Protein AF-A0A4Q4YZ71-F1 (afdb_monomer_lite)

Foldseek 3Di:
DLVVCCPPPDPVSNLVSVLVVQLVVLVVLLVLLLVLLCVLCVVPVVSSVVLNVVSVVLNVCSNCVSVDLCLDDPVSHPDPPPDVPDRCDSLNVSLVSSCVSNCSSHVVSLVVSCVVVNDVVSCVSCVVVVVVSVCSNVVSVCSSVVPPCVVCVPVCVVVVVVVVVVVVVD

Radius of gyration: 19.1 Å; chains: 1; bounding box: 43×35×50 Å

Structure (mmCIF, N/CA/C/O backbone):
data_AF-A0A4Q4YZ71-F1
#
_entry.id   AF-A0A4Q4YZ71-F1
#
loop_
_atom_site.group_PDB
_atom_site.id
_atom_site.type_symbol
_atom_site.label_atom_id
_atom_site.label_alt_id
_atom_site.label_comp_id
_atom_site.label_asym_id
_atom_site.label_entity_id
_atom_site.label_seq_id
_atom_site.pdbx_PDB_ins_code
_atom_site.Cartn_x
_atom_site.Cartn_y
_atom_site.Cartn_z
_atom_site.occupancy
_atom_site.B_iso_or_equiv
_atom_site.auth_seq_id
_atom_site.auth_comp_id
_atom_site.auth_asym_id
_atom_site.auth_atom_id
_atom_site.pdbx_PDB_model_num
ATOM 1 N N . MET A 1 1 ? -1.858 3.452 -21.015 1.00 64.81 1 MET A N 1
ATOM 2 C CA . MET A 1 1 ? -0.947 4.280 -21.847 1.00 64.81 1 MET A CA 1
ATOM 3 C C . MET A 1 1 ? 0.480 3.741 -21.856 1.00 64.81 1 MET A C 1
ATOM 5 O O . MET A 1 1 ? 1.007 3.536 -22.940 1.00 64.81 1 MET A O 1
ATOM 9 N N . TRP A 1 2 ? 1.082 3.439 -20.697 1.00 76.06 2 TRP A N 1
ATOM 10 C CA . TRP A 1 2 ? 2.441 2.876 -20.613 1.00 76.06 2 TRP A CA 1
ATOM 11 C C . TRP A 1 2 ? 2.686 1.675 -21.544 1.00 76.06 2 TRP A C 1
ATOM 13 O O . TRP A 1 2 ? 3.636 1.693 -22.319 1.00 76.06 2 TRP A O 1
ATOM 23 N N . HIS A 1 3 ? 1.801 0.672 -21.539 1.00 74.12 3 HIS A N 1
ATOM 24 C CA . HIS A 1 3 ? 1.961 -0.533 -22.366 1.00 74.12 3 HIS A CA 1
ATOM 25 C C . HIS A 1 3 ? 2.086 -0.250 -23.872 1.00 74.12 3 HIS A C 1
ATOM 27 O O . HIS A 1 3 ? 2.840 -0.941 -24.545 1.00 74.12 3 HIS A O 1
ATOM 33 N N . SER A 1 4 ? 1.418 0.786 -24.387 1.00 77.94 4 SER A N 1
ATOM 34 C CA . SER A 1 4 ? 1.524 1.202 -25.792 1.00 77.94 4 SER A CA 1
ATOM 35 C C . SER A 1 4 ? 2.825 1.962 -26.076 1.00 77.94 4 SER A C 1
ATOM 37 O O . SER A 1 4 ? 3.379 1.857 -27.164 1.00 77.94 4 SER A O 1
ATOM 39 N N . ALA A 1 5 ? 3.344 2.698 -25.089 1.00 73.75 5 ALA A N 1
ATOM 40 C CA . ALA A 1 5 ? 4.577 3.475 -25.205 1.00 73.75 5 ALA A CA 1
ATOM 41 C C . ALA A 1 5 ? 5.859 2.631 -25.068 1.00 73.75 5 ALA A C 1
ATOM 43 O O . ALA A 1 5 ? 6.949 3.144 -25.316 1.00 73.75 5 ALA A O 1
ATOM 44 N N . LYS A 1 6 ? 5.749 1.341 -24.714 1.00 71.06 6 LYS A N 1
ATOM 45 C CA . LYS A 1 6 ? 6.896 0.421 -24.607 1.00 71.06 6 LYS A CA 1
ATOM 46 C C . LYS A 1 6 ? 7.681 0.273 -25.913 1.00 71.06 6 LYS A C 1
ATOM 48 O O . LYS A 1 6 ? 8.879 0.037 -25.864 1.00 71.06 6 LYS A O 1
ATOM 53 N N . CYS A 1 7 ? 7.020 0.430 -27.060 1.00 72.75 7 CYS A N 1
ATOM 54 C CA . CYS A 1 7 ? 7.647 0.354 -28.384 1.00 72.75 7 CYS A CA 1
ATOM 55 C C . CYS A 1 7 ? 8.183 1.708 -28.882 1.00 72.75 7 CYS A C 1
ATOM 57 O O . CYS A 1 7 ? 8.568 1.820 -30.043 1.00 72.75 7 CYS A O 1
ATOM 59 N N . SER A 1 8 ? 8.166 2.748 -28.042 1.00 74.44 8 SER A N 1
ATOM 60 C CA . SER A 1 8 ? 8.719 4.053 -28.399 1.00 74.44 8 SER A CA 1
ATOM 61 C C . SER A 1 8 ? 10.240 3.976 -28.527 1.00 74.44 8 SER A C 1
ATOM 63 O O . SER A 1 8 ? 10.906 3.340 -27.718 1.00 74.44 8 SER A O 1
ATOM 65 N N . SER A 1 9 ? 10.803 4.664 -29.517 1.00 73.56 9 SER A N 1
ATOM 66 C CA . SER A 1 9 ? 12.252 4.726 -29.741 1.00 73.56 9 SER A CA 1
ATOM 67 C C . SER A 1 9 ? 12.989 5.638 -28.751 1.00 73.56 9 SER A C 1
ATOM 69 O O . SER A 1 9 ? 14.216 5.633 -28.710 1.00 73.56 9 SER A O 1
ATOM 71 N N . SER A 1 10 ? 12.269 6.430 -27.947 1.00 78.56 10 SER A N 1
ATOM 72 C CA . SER A 1 10 ? 12.874 7.344 -26.974 1.00 78.56 10 SER A CA 1
ATOM 73 C C . SER A 1 10 ? 12.992 6.694 -25.585 1.00 78.56 10 SER A C 1
ATOM 75 O O . SER A 1 10 ? 11.967 6.486 -24.926 1.00 78.56 10 SER A O 1
ATOM 77 N N . PRO A 1 11 ? 14.213 6.431 -25.074 1.00 73.88 11 PRO A N 1
ATOM 78 C CA . PRO A 1 11 ? 14.407 5.823 -23.755 1.00 73.88 11 PRO A CA 1
ATOM 79 C C . PRO A 1 11 ? 13.902 6.713 -22.613 1.00 73.88 11 PRO A C 1
ATOM 81 O O . PRO A 1 11 ? 13.409 6.204 -21.606 1.00 73.88 11 PRO A O 1
ATOM 84 N N . THR A 1 12 ? 13.962 8.037 -22.777 1.00 76.88 12 THR A N 1
ATOM 85 C CA . THR A 1 12 ? 13.427 8.998 -21.804 1.00 76.88 12 THR A CA 1
ATOM 86 C C . THR A 1 12 ? 11.912 8.874 -21.691 1.00 76.88 12 THR A C 1
ATOM 88 O O . THR A 1 12 ? 11.389 8.785 -20.583 1.00 76.88 12 THR A O 1
ATOM 91 N N . ALA A 1 13 ? 11.206 8.774 -22.825 1.00 76.19 13 ALA A N 1
ATOM 92 C CA . ALA A 1 13 ? 9.757 8.590 -22.827 1.00 76.19 13 ALA A CA 1
ATOM 93 C C . ALA A 1 13 ? 9.355 7.289 -22.115 1.00 76.19 13 ALA A C 1
ATOM 95 O O . ALA A 1 13 ? 8.414 7.283 -21.321 1.00 76.19 13 ALA A O 1
ATOM 96 N N . ILE A 1 14 ? 10.102 6.204 -22.345 1.00 77.75 14 ILE A N 1
ATOM 97 C CA . ILE A 1 14 ? 9.863 4.911 -21.695 1.00 77.75 14 ILE A CA 1
ATOM 98 C C . ILE A 1 14 ? 9.934 5.049 -20.166 1.00 77.75 14 ILE A C 1
ATOM 100 O O . ILE A 1 14 ? 9.006 4.642 -19.468 1.00 77.75 14 ILE A O 1
ATOM 104 N N . VAL A 1 15 ? 10.998 5.652 -19.629 1.00 76.50 15 VAL A N 1
ATOM 105 C CA . VAL A 1 15 ? 11.171 5.801 -18.172 1.00 76.50 15 VAL A CA 1
ATOM 106 C C . VAL A 1 15 ? 10.062 6.658 -17.558 1.00 76.50 15 VAL A C 1
ATOM 108 O O . VAL A 1 15 ? 9.495 6.275 -16.533 1.00 76.50 15 VAL A O 1
ATOM 111 N N . THR A 1 16 ? 9.691 7.768 -18.201 1.00 81.06 16 THR A N 1
ATOM 112 C CA . THR A 1 16 ? 8.618 8.642 -17.707 1.00 81.06 16 THR A CA 1
ATOM 113 C C . THR A 1 16 ? 7.275 7.917 -17.649 1.00 81.06 16 THR A C 1
ATOM 115 O O . THR A 1 16 ? 6.568 8.019 -16.648 1.00 81.06 16 THR A O 1
ATOM 118 N N . PHE A 1 17 ? 6.923 7.133 -18.670 1.00 83.50 17 PHE A N 1
ATOM 119 C CA . PHE A 1 17 ? 5.660 6.397 -18.652 1.00 83.50 17 PHE A CA 1
ATOM 120 C C . PHE A 1 17 ? 5.636 5.262 -17.615 1.00 83.50 17 PHE A C 1
ATOM 122 O O . PHE A 1 17 ? 4.570 5.007 -17.053 1.00 83.50 17 PHE A O 1
ATOM 129 N N . VAL A 1 18 ? 6.776 4.628 -17.298 1.00 82.00 18 VAL A N 1
ATOM 130 C CA . VAL A 1 18 ? 6.866 3.707 -16.143 1.00 82.00 18 VAL A CA 1
ATOM 131 C C . VAL A 1 18 ? 6.595 4.447 -14.840 1.00 82.00 18 VAL A C 1
ATOM 133 O O . VAL A 1 18 ? 5.858 3.947 -13.994 1.00 82.00 18 VAL A O 1
ATOM 136 N N . ALA A 1 19 ? 7.194 5.625 -14.662 1.00 83.06 19 ALA A N 1
ATOM 137 C CA . ALA A 1 19 ? 7.027 6.402 -13.441 1.00 83.06 19 ALA A CA 1
ATOM 138 C C . ALA A 1 19 ? 5.560 6.811 -13.233 1.00 83.06 19 ALA A C 1
ATOM 140 O O . ALA A 1 19 ? 5.031 6.667 -12.132 1.00 83.06 19 ALA A O 1
ATOM 141 N N . VAL A 1 20 ? 4.880 7.228 -14.306 1.00 87.44 20 VAL A N 1
ATOM 142 C CA . VAL A 1 20 ? 3.448 7.571 -14.285 1.00 87.44 20 VAL A CA 1
ATOM 143 C C . VAL A 1 20 ? 2.573 6.362 -13.943 1.00 87.44 20 VAL A C 1
ATOM 145 O O . VAL A 1 20 ? 1.599 6.512 -13.209 1.00 87.44 20 VAL A O 1
ATOM 148 N N . ASP A 1 21 ? 2.910 5.168 -14.431 1.00 86.69 21 ASP A N 1
ATOM 149 C CA . ASP A 1 21 ? 2.196 3.928 -14.102 1.00 86.69 21 ASP A CA 1
ATOM 150 C C . ASP A 1 21 ? 2.291 3.605 -12.602 1.00 86.69 21 ASP A C 1
ATOM 152 O O . ASP A 1 21 ? 1.273 3.409 -11.937 1.00 86.69 21 ASP A O 1
ATOM 156 N N . VAL A 1 22 ? 3.503 3.663 -12.034 1.00 85.06 22 VAL A N 1
ATOM 157 C CA . VAL A 1 22 ? 3.725 3.472 -10.588 1.00 85.06 22 VAL A CA 1
ATOM 158 C C . VAL A 1 22 ? 2.964 4.520 -9.777 1.00 85.06 22 VAL A C 1
ATOM 160 O O . VAL A 1 22 ? 2.268 4.171 -8.827 1.00 85.06 22 VAL A O 1
ATOM 163 N N . LEU A 1 23 ? 3.069 5.792 -10.167 1.00 90.31 23 LEU A N 1
ATOM 164 C CA . LEU A 1 23 ? 2.409 6.910 -9.495 1.00 90.31 23 LEU A CA 1
ATOM 165 C C . LEU A 1 23 ? 0.884 6.753 -9.502 1.00 90.31 23 LEU A C 1
ATOM 167 O O . LEU A 1 23 ? 0.231 7.017 -8.494 1.00 90.31 23 LEU A O 1
ATOM 171 N N . SER A 1 24 ? 0.320 6.300 -10.622 1.00 89.50 24 SER A N 1
ATOM 172 C CA . SER A 1 24 ? -1.126 6.116 -10.777 1.00 89.50 24 SER A CA 1
ATOM 173 C C . SER A 1 24 ? -1.657 5.022 -9.849 1.00 89.50 24 SER A C 1
ATOM 175 O O . SER A 1 24 ? -2.708 5.196 -9.233 1.00 89.50 24 SER A O 1
ATOM 177 N N . ILE A 1 25 ? -0.908 3.925 -9.692 1.00 88.94 25 ILE A N 1
ATOM 178 C CA . ILE A 1 25 ? -1.247 2.856 -8.741 1.00 88.94 25 ILE A CA 1
ATOM 179 C C . ILE A 1 25 ? -1.160 3.380 -7.303 1.00 88.94 25 ILE A C 1
ATOM 181 O O . ILE A 1 25 ? -2.091 3.167 -6.529 1.00 88.94 25 ILE A O 1
ATOM 185 N N . SER A 1 26 ? -0.101 4.121 -6.953 1.00 90.06 26 SER A N 1
ATOM 186 C CA . SER A 1 26 ? 0.039 4.732 -5.621 1.00 90.06 26 SER A CA 1
ATOM 187 C C . SER A 1 26 ? -1.147 5.642 -5.288 1.00 90.06 26 SER A C 1
ATOM 189 O O . SER A 1 26 ? -1.715 5.544 -4.203 1.00 90.06 26 SER A O 1
ATOM 191 N N . LEU A 1 27 ? -1.581 6.477 -6.237 1.00 91.44 27 LEU A N 1
ATOM 192 C CA . LEU A 1 27 ? -2.754 7.340 -6.081 1.00 91.44 27 LEU A CA 1
ATOM 193 C C . LEU A 1 27 ? -4.048 6.549 -5.852 1.00 91.44 27 LEU A C 1
ATOM 195 O O . LEU A 1 27 ? -4.827 6.905 -4.968 1.00 91.44 27 LEU A O 1
ATOM 199 N N . ALA A 1 28 ? -4.270 5.479 -6.619 1.00 90.50 28 ALA A N 1
ATOM 200 C CA . ALA A 1 28 ? -5.448 4.626 -6.472 1.00 90.50 28 ALA A CA 1
ATOM 201 C C . ALA A 1 28 ? -5.462 3.880 -5.124 1.00 90.50 28 ALA A C 1
ATOM 203 O O . ALA A 1 28 ? -6.500 3.792 -4.469 1.00 90.50 28 ALA A O 1
ATOM 204 N N . CYS A 1 29 ? -4.310 3.385 -4.666 1.00 89.50 29 CYS A N 1
ATOM 205 C CA . CYS A 1 29 ? -4.190 2.768 -3.344 1.00 89.50 29 CYS A CA 1
ATOM 206 C C . CYS A 1 29 ? -4.397 3.792 -2.218 1.00 89.50 29 CYS A C 1
ATOM 208 O O . CYS A 1 29 ? -5.084 3.502 -1.239 1.00 89.50 29 CYS A O 1
ATOM 210 N N . SER A 1 30 ? -3.850 5.002 -2.357 1.00 92.12 30 SER A N 1
ATOM 211 C CA . SER A 1 30 ? -4.053 6.084 -1.390 1.00 92.12 30 SER A CA 1
ATOM 212 C C . SER A 1 30 ? -5.507 6.518 -1.285 1.00 92.12 30 SER A C 1
ATOM 214 O O . SER A 1 30 ? -5.993 6.681 -0.170 1.00 92.12 30 SER A O 1
ATOM 216 N N . SER A 1 31 ? -6.211 6.699 -2.406 1.00 91.81 31 SER A N 1
ATOM 217 C CA . SER A 1 31 ? -7.623 7.101 -2.379 1.00 91.81 31 SER A CA 1
ATOM 218 C C . SER A 1 31 ? -8.489 6.057 -1.674 1.00 91.81 31 SER A C 1
ATOM 220 O O . SER A 1 31 ? -9.326 6.416 -0.845 1.00 91.81 31 SER A O 1
ATOM 222 N N . PHE A 1 32 ? -8.223 4.773 -1.922 1.00 90.44 32 PHE A N 1
ATOM 223 C CA . PHE A 1 32 ? -8.868 3.678 -1.208 1.00 90.44 32 PHE A CA 1
ATOM 224 C C . PHE A 1 32 ? -8.561 3.702 0.298 1.00 90.44 32 PHE A C 1
ATOM 226 O O . PHE A 1 32 ? -9.490 3.630 1.100 1.00 90.44 32 PHE A O 1
ATOM 233 N N . ASN A 1 33 ? -7.293 3.876 0.688 1.00 91.50 33 ASN A N 1
ATOM 234 C CA . ASN A 1 33 ? -6.895 3.985 2.097 1.00 91.50 33 ASN A CA 1
ATOM 235 C C . ASN A 1 33 ? -7.569 5.176 2.802 1.00 91.50 33 ASN A C 1
ATOM 237 O O . ASN A 1 33 ? -7.989 5.064 3.949 1.00 91.50 33 ASN A O 1
ATOM 241 N N . PHE A 1 34 ? -7.699 6.323 2.129 1.00 92.75 34 PHE A N 1
ATOM 242 C CA . PHE A 1 34 ? -8.392 7.478 2.698 1.00 92.75 34 PHE A CA 1
ATOM 243 C C . PHE A 1 34 ? -9.872 7.185 2.951 1.00 92.75 34 PHE A C 1
ATOM 245 O O . PHE A 1 34 ? -10.379 7.506 4.025 1.00 92.75 34 PHE A O 1
ATOM 252 N N . ALA A 1 35 ? -10.551 6.550 1.993 1.00 91.12 35 ALA A N 1
ATOM 253 C CA . ALA A 1 35 ? -11.952 6.175 2.142 1.00 91.12 35 ALA A CA 1
ATOM 254 C C . ALA A 1 35 ? -12.151 5.135 3.259 1.00 91.12 35 ALA A C 1
ATOM 256 O O . ALA A 1 35 ? -13.026 5.310 4.107 1.00 91.12 35 ALA A O 1
ATOM 257 N N . SER A 1 36 ? -11.314 4.092 3.305 1.00 89.62 36 SER A N 1
ATOM 258 C CA . SER A 1 36 ? -11.425 3.022 4.305 1.00 89.62 36 SER A CA 1
ATOM 259 C C . SER A 1 36 ? -11.185 3.537 5.727 1.00 89.62 36 SER A C 1
ATOM 261 O O . SER A 1 36 ? -11.994 3.281 6.620 1.00 89.62 36 SER A O 1
ATOM 263 N N . VAL A 1 37 ? -10.132 4.335 5.933 1.00 91.88 37 VAL A N 1
ATOM 264 C CA . VAL A 1 37 ? -9.812 4.951 7.229 1.00 91.88 37 VAL A CA 1
ATOM 265 C C . VAL A 1 37 ? -10.906 5.921 7.670 1.00 91.88 37 VAL A C 1
ATOM 267 O O . VAL A 1 37 ? -11.273 5.930 8.846 1.00 91.88 37 VAL A O 1
ATOM 270 N N . TYR A 1 38 ? -11.454 6.711 6.741 1.00 91.19 38 TYR A N 1
ATOM 271 C CA . TYR A 1 38 ? -12.531 7.648 7.049 1.00 91.19 38 TYR A CA 1
ATOM 272 C C . TYR A 1 38 ? -13.787 6.935 7.545 1.00 91.19 38 TYR A C 1
ATOM 274 O O . TYR A 1 38 ? -14.341 7.325 8.571 1.00 91.19 38 TYR A O 1
ATOM 282 N N . CYS A 1 39 ? -14.203 5.862 6.871 1.00 89.38 39 CYS A N 1
ATOM 283 C CA . CYS A 1 39 ? -15.355 5.075 7.301 1.00 89.38 39 CYS A CA 1
ATOM 284 C C . CYS A 1 39 ? -15.101 4.336 8.626 1.00 89.38 39 CYS A C 1
ATOM 286 O O . CYS A 1 39 ? -16.011 4.229 9.442 1.00 89.38 39 CYS A O 1
ATOM 288 N N . ALA A 1 40 ? -13.877 3.857 8.869 1.00 88.06 40 ALA A N 1
ATOM 289 C CA . ALA A 1 40 ? -13.550 3.077 10.064 1.00 88.06 40 ALA A CA 1
ATOM 290 C C . ALA A 1 40 ? -13.404 3.908 11.350 1.00 88.06 40 ALA A C 1
ATOM 292 O O . ALA A 1 40 ? -13.716 3.407 12.430 1.00 88.06 40 ALA A O 1
ATOM 293 N N . PHE A 1 41 ? -12.931 5.155 11.250 1.00 92.00 41 PHE A N 1
ATOM 294 C CA . PHE A 1 41 ? -12.620 6.014 12.403 1.00 92.00 41 PHE A CA 1
ATOM 295 C C . PHE A 1 41 ? -13.408 7.328 12.407 1.00 92.00 41 PHE A C 1
ATOM 297 O O . PHE A 1 41 ? -12.991 8.294 13.039 1.00 92.00 41 PHE A O 1
ATOM 304 N N . TYR A 1 42 ? -14.558 7.382 11.729 1.00 89.31 42 TYR A N 1
ATOM 305 C CA . TYR A 1 42 ? -15.376 8.598 11.639 1.00 89.31 42 TYR A CA 1
ATOM 306 C C . TYR A 1 42 ? -15.714 9.210 13.012 1.00 89.31 42 TYR A C 1
ATOM 308 O O . TYR A 1 42 ? -15.749 10.430 13.156 1.00 89.31 42 TYR A O 1
ATOM 316 N N . GLN A 1 43 ? -15.931 8.365 14.024 1.00 88.69 43 GLN A N 1
ATOM 317 C CA . GLN A 1 43 ? -16.271 8.784 15.388 1.00 88.69 43 GLN A CA 1
ATOM 318 C C . GLN A 1 43 ? -15.044 9.185 16.229 1.00 88.69 43 GLN A C 1
ATOM 320 O O . GLN A 1 43 ? -15.179 9.948 17.181 1.00 88.69 43 GLN A O 1
ATOM 325 N N . GLU A 1 44 ? -13.845 8.729 15.858 1.00 90.12 44 GLU A N 1
ATOM 326 C CA . GLU A 1 44 ? -12.617 8.851 16.650 1.00 90.12 44 GLU A CA 1
ATOM 327 C C . GLU A 1 44 ? -11.608 9.788 15.972 1.00 90.12 44 GLU A C 1
ATOM 329 O O . GLU A 1 44 ? -10.683 9.375 15.261 1.00 90.12 44 GLU A O 1
ATOM 334 N N . THR A 1 45 ? -11.763 11.092 16.203 1.00 89.81 45 THR A N 1
ATOM 335 C CA . THR A 1 45 ? -11.059 12.147 15.455 1.00 89.81 45 THR A CA 1
ATOM 336 C C . THR A 1 45 ? -9.533 12.100 15.585 1.00 89.81 45 THR A C 1
ATOM 338 O O . THR A 1 45 ? -8.827 12.524 14.666 1.00 89.81 45 THR A O 1
ATOM 341 N N . ALA A 1 46 ? -9.005 11.614 16.713 1.00 93.12 46 ALA A N 1
ATOM 342 C CA . ALA A 1 46 ? -7.563 11.506 16.938 1.00 93.12 46 ALA A CA 1
ATOM 343 C C . ALA A 1 46 ? -6.937 10.411 16.058 1.00 93.12 46 ALA A C 1
ATOM 345 O O . ALA A 1 46 ? -5.979 10.675 15.326 1.00 93.12 46 ALA A O 1
ATOM 346 N N . TRP A 1 47 ? -7.526 9.212 16.073 1.00 92.44 47 TRP A N 1
ATOM 347 C CA . TRP A 1 47 ? -7.072 8.070 15.277 1.00 92.44 47 TRP A CA 1
ATOM 348 C C . TRP A 1 47 ? -7.279 8.296 13.785 1.00 92.44 47 TRP A C 1
ATOM 350 O O . TRP A 1 47 ? -6.382 8.008 12.990 1.00 92.44 47 TRP A O 1
ATOM 360 N N . LEU A 1 48 ? -8.406 8.906 13.415 1.00 92.94 48 LEU A N 1
ATOM 361 C CA . LEU A 1 48 ? -8.683 9.323 12.047 1.00 92.94 48 LEU A CA 1
ATOM 362 C C . LEU A 1 48 ? -7.550 10.198 11.495 1.00 92.94 48 LEU A C 1
ATOM 364 O O . LEU A 1 48 ? -6.971 9.887 10.45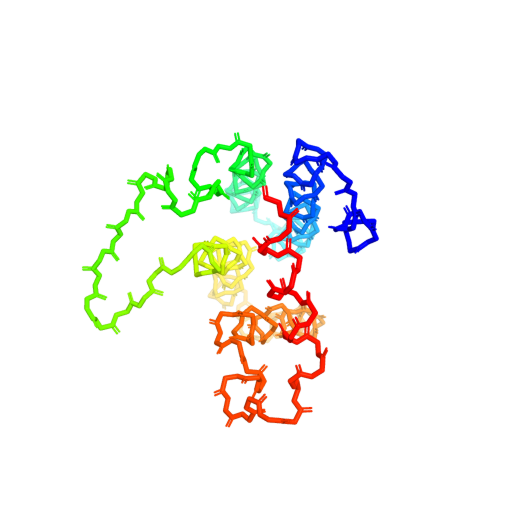8 1.00 92.94 48 LEU A O 1
ATOM 368 N N . ARG A 1 49 ? -7.190 11.276 12.203 1.00 93.31 49 ARG A N 1
ATOM 369 C CA . ARG A 1 49 ? -6.125 12.189 11.757 1.00 93.31 49 ARG A CA 1
ATOM 370 C C . ARG A 1 49 ? -4.784 11.477 11.635 1.00 93.31 49 ARG A C 1
ATOM 372 O O . ARG A 1 49 ? -4.093 11.700 10.649 1.00 93.31 49 ARG A O 1
ATOM 379 N N . PHE A 1 50 ? -4.440 10.622 12.595 1.00 94.44 50 PHE A N 1
ATOM 380 C CA . PHE A 1 50 ? -3.188 9.868 12.575 1.00 94.44 50 PHE A CA 1
ATOM 381 C C . PHE A 1 50 ? -3.073 8.948 11.350 1.00 94.44 50 PHE A C 1
ATOM 383 O O . PHE A 1 50 ? -2.064 8.966 10.647 1.00 94.44 50 PHE A O 1
ATOM 390 N N . TYR A 1 51 ? -4.110 8.166 11.047 1.00 93.81 51 TYR A N 1
ATOM 391 C CA . TYR A 1 51 ? -4.065 7.261 9.898 1.00 93.81 51 TYR A CA 1
ATOM 392 C C . TYR A 1 51 ? -4.178 7.995 8.560 1.00 93.81 51 TYR A C 1
ATOM 394 O O . TYR A 1 51 ? -3.520 7.599 7.597 1.00 93.81 51 TYR A O 1
ATOM 402 N N . LEU A 1 52 ? -4.938 9.094 8.489 1.00 93.69 52 LEU A N 1
ATOM 403 C CA . LEU A 1 52 ? -4.991 9.929 7.287 1.00 93.69 52 LEU A CA 1
ATOM 404 C C . LEU A 1 52 ? -3.638 10.603 7.009 1.00 93.69 52 LEU A C 1
ATOM 406 O O . LEU A 1 52 ? -3.204 10.628 5.858 1.00 93.69 52 LEU A O 1
ATOM 410 N N . THR A 1 53 ? -2.932 11.116 8.024 1.00 93.75 53 THR A N 1
ATOM 411 C CA . THR A 1 53 ? -1.591 11.690 7.809 1.00 93.75 53 THR A CA 1
ATOM 412 C C . THR A 1 53 ? -0.590 10.623 7.385 1.00 93.75 53 THR A C 1
ATOM 414 O O . THR A 1 53 ? 0.202 10.873 6.477 1.00 93.75 53 THR A O 1
ATOM 417 N N . LEU A 1 54 ? -0.665 9.418 7.959 1.00 92.94 54 LEU A N 1
ATOM 418 C CA . LEU A 1 54 ? 0.162 8.284 7.548 1.00 92.94 54 LEU A CA 1
ATOM 419 C C . LEU A 1 54 ? -0.105 7.885 6.084 1.00 92.94 54 LEU A C 1
ATOM 421 O O . LEU A 1 54 ? 0.832 7.741 5.299 1.00 92.94 54 LEU A O 1
ATOM 425 N N . ALA A 1 55 ? -1.375 7.754 5.691 1.00 92.31 55 ALA A N 1
ATOM 426 C CA . ALA A 1 55 ? -1.767 7.439 4.316 1.00 92.31 55 ALA A CA 1
ATOM 427 C C . ALA A 1 55 ? -1.341 8.540 3.328 1.00 92.31 55 ALA A C 1
ATOM 429 O O . ALA A 1 55 ? -0.887 8.242 2.220 1.00 92.31 55 ALA A O 1
ATOM 430 N N . GLY A 1 56 ? -1.425 9.807 3.745 1.00 92.38 56 GLY A N 1
ATOM 431 C CA . GLY A 1 56 ? -0.923 10.953 2.989 1.00 92.38 56 GLY A CA 1
ATOM 432 C C . GLY A 1 56 ? 0.595 10.938 2.827 1.00 92.38 56 GLY A C 1
ATOM 433 O O . GLY A 1 56 ? 1.087 11.160 1.723 1.00 92.38 56 GLY A O 1
ATOM 434 N N . ALA A 1 57 ? 1.342 10.598 3.878 1.00 93.62 57 ALA A N 1
ATOM 435 C CA . ALA A 1 57 ? 2.792 10.447 3.796 1.00 93.62 57 ALA A CA 1
ATOM 436 C C . ALA A 1 57 ? 3.179 9.345 2.797 1.00 93.62 57 ALA A C 1
ATOM 438 O O . ALA A 1 57 ? 3.998 9.582 1.911 1.00 93.62 57 ALA A O 1
ATOM 439 N N . TRP A 1 58 ? 2.530 8.177 2.860 1.00 92.25 58 TRP A N 1
ATOM 440 C CA . TRP A 1 58 ? 2.748 7.100 1.887 1.00 92.25 58 TRP A CA 1
ATOM 441 C C . TRP A 1 58 ? 2.389 7.498 0.452 1.00 92.25 58 TRP A C 1
ATOM 443 O O . TRP A 1 58 ? 3.089 7.084 -0.475 1.00 92.25 58 TRP A O 1
ATOM 453 N N . CYS A 1 59 ? 1.348 8.317 0.269 1.00 92.31 59 CYS A N 1
ATOM 454 C CA . CYS A 1 59 ? 0.971 8.885 -1.028 1.00 92.31 59 CYS A CA 1
ATOM 455 C C . CYS A 1 59 ? 2.100 9.744 -1.607 1.00 92.31 59 CYS A C 1
ATOM 457 O O . CYS A 1 59 ? 2.550 9.512 -2.728 1.00 92.31 59 CYS A O 1
ATOM 459 N N . VAL A 1 60 ? 2.609 10.696 -0.817 1.00 92.38 60 VAL A N 1
ATOM 460 C CA . VAL A 1 60 ? 3.702 11.592 -1.227 1.00 92.38 60 VAL A CA 1
ATOM 461 C C . VAL A 1 60 ? 4.963 10.791 -1.540 1.00 92.38 60 VAL A C 1
ATOM 463 O O . VAL A 1 60 ? 5.584 11.001 -2.581 1.00 92.38 60 VAL A O 1
ATOM 466 N N . ILE A 1 61 ? 5.302 9.816 -0.692 1.00 90.50 61 ILE A N 1
ATOM 467 C CA . ILE A 1 61 ? 6.407 8.884 -0.942 1.00 90.50 61 ILE A CA 1
ATOM 468 C C . ILE A 1 61 ? 6.200 8.186 -2.294 1.00 90.50 61 ILE A C 1
ATOM 470 O O . ILE A 1 61 ? 7.118 8.171 -3.107 1.00 90.50 61 ILE A O 1
ATOM 474 N N . GLY A 1 62 ? 4.994 7.694 -2.584 1.00 86.44 62 GLY A N 1
ATOM 475 C CA . GLY A 1 62 ? 4.645 7.033 -3.847 1.00 86.44 62 GLY A CA 1
ATOM 476 C C . GLY A 1 62 ? 4.663 7.914 -5.085 1.00 86.44 62 GLY A C 1
ATOM 477 O O . GLY A 1 62 ? 4.851 7.399 -6.186 1.00 86.44 62 GLY A O 1
ATOM 478 N N . MET A 1 63 ? 4.476 9.220 -4.916 1.00 89.06 63 MET A N 1
ATOM 479 C CA . MET A 1 63 ? 4.613 10.197 -5.993 1.00 89.06 63 MET A CA 1
ATOM 480 C C . MET A 1 63 ? 6.075 10.510 -6.287 1.00 89.06 63 MET A C 1
ATOM 482 O O . MET A 1 63 ? 6.419 10.716 -7.444 1.00 89.06 63 MET A O 1
ATOM 486 N N . VAL A 1 64 ? 6.931 10.543 -5.263 1.00 87.75 64 VAL A N 1
ATOM 487 C CA . VAL A 1 64 ? 8.343 10.927 -5.407 1.00 87.75 64 VAL A CA 1
ATOM 488 C C . VAL A 1 64 ? 9.216 9.741 -5.814 1.00 87.75 64 VAL A C 1
ATOM 490 O O . VAL A 1 64 ? 10.034 9.873 -6.722 1.00 87.75 64 VAL A O 1
ATOM 493 N N . LEU A 1 65 ? 9.029 8.571 -5.193 1.00 83.62 65 LEU A N 1
ATOM 494 C CA . LEU A 1 65 ? 9.877 7.388 -5.397 1.00 83.62 65 LEU A CA 1
ATOM 495 C C . LEU A 1 65 ? 10.084 6.998 -6.870 1.00 83.62 65 LEU A C 1
ATOM 497 O O . LEU A 1 65 ? 11.219 6.667 -7.219 1.00 83.62 65 LEU A O 1
ATOM 501 N N . PRO A 1 66 ? 9.066 7.042 -7.754 1.00 81.56 66 PRO A N 1
ATOM 502 C CA . PRO A 1 66 ? 9.227 6.673 -9.161 1.00 81.56 66 PRO A CA 1
ATOM 503 C C . PRO A 1 66 ? 10.207 7.563 -9.933 1.00 81.56 66 PRO A C 1
ATOM 505 O O . PRO A 1 66 ? 10.739 7.129 -10.952 1.00 81.56 66 PRO A O 1
ATOM 508 N N . PHE A 1 67 ? 10.451 8.785 -9.451 1.00 79.19 67 PHE A N 1
ATOM 509 C CA . PHE A 1 67 ? 11.391 9.743 -10.040 1.00 79.19 67 PHE A CA 1
ATOM 510 C C . PHE A 1 67 ? 12.777 9.703 -9.385 1.00 79.19 67 PHE A C 1
ATOM 512 O O . PHE A 1 67 ? 13.662 10.464 -9.767 1.00 79.19 67 PHE A O 1
ATOM 519 N N . THR A 1 68 ? 12.977 8.830 -8.395 1.00 76.06 68 THR A N 1
ATOM 520 C CA . THR A 1 68 ? 14.267 8.645 -7.719 1.00 76.06 68 THR A CA 1
ATOM 521 C C . THR A 1 68 ? 15.023 7.433 -8.259 1.00 76.06 68 THR A C 1
ATOM 523 O O . THR A 1 68 ? 14.424 6.473 -8.750 1.00 76.06 68 THR A O 1
ATOM 526 N N . SER A 1 69 ? 16.347 7.429 -8.081 1.00 64.19 69 SER A N 1
ATOM 527 C CA . SER A 1 69 ? 17.235 6.328 -8.489 1.00 64.19 69 SER A CA 1
ATOM 528 C C . SER A 1 69 ? 16.932 4.985 -7.805 1.00 64.19 69 SER A C 1
ATOM 530 O O . SER A 1 69 ? 17.408 3.948 -8.257 1.00 64.19 69 SER A O 1
ATOM 532 N N . ILE A 1 70 ? 16.102 4.974 -6.753 1.00 64.00 70 ILE A N 1
ATOM 533 C CA . ILE A 1 70 ? 15.664 3.763 -6.038 1.00 64.00 70 ILE A CA 1
ATOM 534 C C . ILE A 1 70 ? 14.774 2.876 -6.930 1.00 64.00 70 ILE A C 1
ATOM 536 O O . ILE A 1 70 ? 14.818 1.652 -6.813 1.00 64.00 70 ILE A O 1
ATOM 540 N N . PHE A 1 71 ? 14.002 3.472 -7.850 1.00 61.97 71 PHE A N 1
ATOM 541 C CA . PHE A 1 71 ? 13.192 2.743 -8.838 1.00 61.97 71 PHE A CA 1
ATOM 542 C C . PHE A 1 71 ? 13.772 2.751 -10.259 1.00 61.97 71 PHE A C 1
ATOM 544 O O . PHE A 1 71 ? 13.143 2.200 -11.177 1.00 61.97 71 PHE A O 1
ATOM 551 N N . GLU A 1 72 ? 14.952 3.342 -10.451 1.00 58.81 72 GLU A N 1
ATOM 552 C CA . GLU A 1 72 ? 15.661 3.368 -11.730 1.00 58.81 72 GLU A CA 1
ATOM 553 C C . GLU A 1 72 ? 16.456 2.061 -11.956 1.00 58.81 72 GLU A C 1
ATOM 555 O O . GLU A 1 72 ? 16.408 1.145 -11.138 1.00 58.81 72 GLU A O 1
ATOM 560 N N . ARG A 1 73 ? 17.070 1.902 -13.136 1.00 52.16 73 ARG A N 1
ATOM 561 C CA . ARG A 1 73 ? 17.643 0.640 -13.648 1.00 52.16 73 ARG A CA 1
ATOM 562 C C . ARG A 1 73 ? 18.557 -0.092 -12.627 1.00 52.16 73 ARG A C 1
ATOM 564 O O . ARG A 1 73 ? 19.197 0.576 -11.816 1.00 52.16 73 ARG A O 1
ATOM 571 N N . PRO A 1 74 ? 18.659 -1.442 -12.666 1.00 48.31 74 PRO A N 1
ATOM 572 C CA . PRO A 1 74 ? 19.456 -2.240 -11.712 1.00 48.31 74 PRO A CA 1
ATOM 573 C C . PRO A 1 74 ? 20.936 -1.826 -11.607 1.00 48.31 74 PRO A C 1
ATOM 575 O O . PRO A 1 74 ? 21.559 -2.037 -10.574 1.00 48.31 74 PRO A O 1
ATOM 578 N N . ASP A 1 75 ? 21.473 -1.185 -12.639 1.00 44.41 75 ASP A N 1
ATOM 579 C CA . ASP A 1 75 ? 22.809 -0.588 -12.730 1.00 44.41 75 ASP A CA 1
ATOM 580 C C . ASP A 1 75 ? 23.015 0.669 -11.854 1.00 44.41 75 ASP A C 1
ATOM 582 O O . ASP A 1 75 ? 24.157 1.041 -11.590 1.00 44.41 75 ASP A O 1
ATOM 586 N N . LYS A 1 76 ? 21.944 1.312 -11.364 1.00 40.28 76 LYS A N 1
ATOM 587 C CA . LYS A 1 76 ? 21.994 2.515 -10.502 1.00 40.28 76 LYS A CA 1
ATOM 588 C C . LYS A 1 76 ? 21.220 2.371 -9.185 1.00 40.28 76 LYS A C 1
ATOM 590 O O . LYS A 1 76 ? 21.075 3.350 -8.451 1.00 40.28 76 LYS A O 1
ATOM 595 N N . ALA A 1 77 ? 20.708 1.176 -8.889 1.00 44.00 77 ALA A N 1
ATOM 596 C CA . ALA A 1 77 ? 19.918 0.923 -7.691 1.00 44.00 77 ALA A CA 1
ATOM 597 C C . ALA A 1 77 ? 20.782 1.091 -6.428 1.00 44.00 77 ALA A C 1
ATOM 599 O O . ALA A 1 77 ? 21.753 0.369 -6.216 1.00 44.00 77 ALA A O 1
ATOM 600 N N . VAL A 1 78 ? 20.405 2.049 -5.578 1.00 42.81 78 VAL A N 1
ATOM 601 C CA . VAL A 1 78 ? 21.138 2.417 -4.349 1.00 42.81 78 VAL A CA 1
ATOM 602 C C . VAL A 1 78 ? 21.151 1.280 -3.317 1.00 42.81 78 VAL A C 1
ATOM 604 O O . VAL A 1 78 ? 22.100 1.148 -2.551 1.00 42.81 78 VAL A O 1
ATOM 607 N N . PHE A 1 79 ? 20.121 0.430 -3.317 1.00 43.62 79 PHE A N 1
ATOM 608 C CA . PHE A 1 79 ? 20.017 -0.739 -2.446 1.00 43.62 79 PHE A CA 1
ATOM 609 C C . PHE A 1 79 ? 20.160 -2.021 -3.264 1.00 43.62 79 PHE A C 1
ATOM 611 O O . PHE A 1 79 ? 19.172 -2.640 -3.652 1.00 43.62 79 PHE A O 1
ATOM 618 N N . ASN A 1 80 ? 21.404 -2.428 -3.517 1.00 43.09 80 ASN A N 1
ATOM 619 C CA . ASN A 1 80 ? 21.695 -3.781 -3.975 1.00 43.09 80 ASN A CA 1
ATOM 620 C C . ASN A 1 80 ? 21.882 -4.679 -2.747 1.00 43.09 80 ASN A C 1
ATOM 622 O O . ASN A 1 80 ? 22.994 -4.883 -2.259 1.00 43.09 80 ASN A O 1
ATOM 626 N N . VAL A 1 81 ? 20.768 -5.145 -2.181 1.00 47.50 81 VAL A N 1
ATOM 627 C CA . VAL A 1 81 ? 20.807 -6.134 -1.103 1.00 47.50 81 VAL A CA 1
ATOM 628 C C . VAL A 1 81 ? 21.019 -7.499 -1.757 1.00 47.50 81 VAL A C 1
ATOM 630 O O . VAL A 1 81 ? 20.064 -8.196 -2.097 1.00 47.50 81 VAL A O 1
ATOM 633 N N . ASN A 1 82 ? 22.288 -7.849 -1.977 1.00 41.62 82 ASN A N 1
ATOM 634 C CA . ASN A 1 82 ? 22.709 -9.176 -2.422 1.00 41.62 82 ASN A CA 1
ATOM 635 C C . ASN A 1 82 ? 22.514 -10.168 -1.263 1.00 41.62 82 ASN A C 1
ATOM 637 O O . ASN A 1 82 ? 23.435 -10.478 -0.511 1.00 41.62 82 ASN A O 1
ATOM 641 N N . CYS A 1 83 ? 21.282 -10.631 -1.076 1.00 45.97 83 CYS A N 1
ATOM 642 C CA . CYS A 1 83 ? 21.015 -11.839 -0.313 1.00 45.97 83 CYS A CA 1
ATOM 643 C C . CYS A 1 83 ? 21.089 -13.012 -1.294 1.00 45.97 83 CYS A C 1
ATOM 645 O O . CYS A 1 83 ? 20.198 -13.145 -2.130 1.00 45.97 83 CYS A O 1
ATOM 647 N N . ASP A 1 84 ? 22.089 -13.891 -1.170 1.00 48.16 84 ASP A N 1
ATOM 648 C CA . ASP A 1 84 ? 22.232 -15.100 -2.011 1.00 48.16 84 ASP A CA 1
ATOM 649 C C . ASP A 1 84 ? 20.977 -16.004 -2.013 1.00 48.16 84 ASP A C 1
ATOM 651 O O . ASP A 1 84 ? 20.798 -16.846 -2.889 1.00 48.16 84 ASP A O 1
ATOM 655 N N . TRP A 1 85 ? 20.079 -15.812 -1.041 1.00 51.69 85 TRP A N 1
ATOM 656 C CA . TRP A 1 85 ? 18.839 -16.563 -0.846 1.00 51.69 85 TRP A CA 1
ATOM 657 C C . TRP A 1 85 ? 17.554 -15.785 -1.190 1.00 51.69 85 TRP A C 1
ATOM 659 O O . TRP A 1 85 ? 16.478 -16.384 -1.202 1.00 51.69 85 TRP A O 1
ATOM 669 N N . LEU A 1 86 ? 17.625 -14.477 -1.477 1.00 42.94 86 LEU A N 1
ATOM 670 C CA . LEU A 1 86 ? 16.456 -13.667 -1.835 1.00 42.94 86 LEU A CA 1
ATOM 671 C C . LEU A 1 86 ? 16.840 -12.618 -2.896 1.00 42.94 86 LEU A C 1
ATOM 673 O O . LEU A 1 86 ? 17.394 -11.576 -2.546 1.00 42.94 86 LEU A O 1
ATOM 677 N N . PRO A 1 87 ? 16.558 -12.852 -4.192 1.00 46.88 87 PRO A N 1
ATOM 678 C CA . PRO A 1 87 ? 16.870 -11.885 -5.237 1.00 46.88 87 PRO A CA 1
ATOM 679 C C . PRO A 1 87 ? 15.929 -10.681 -5.105 1.00 46.88 87 PRO A C 1
ATOM 681 O O . PRO A 1 87 ? 14.825 -10.678 -5.656 1.00 46.88 87 PRO A O 1
ATOM 684 N N . VAL A 1 88 ? 16.347 -9.646 -4.367 1.00 53.84 88 VAL A N 1
ATOM 685 C CA . VAL A 1 88 ? 15.613 -8.375 -4.251 1.00 53.84 88 VAL A CA 1
ATOM 686 C C . VAL A 1 88 ? 15.755 -7.615 -5.570 1.00 53.84 88 VAL A C 1
ATOM 688 O O . VAL A 1 88 ? 16.550 -6.694 -5.725 1.00 53.84 88 VAL A O 1
ATOM 691 N N . SER A 1 89 ? 14.999 -8.050 -6.575 1.00 61.91 89 SER A N 1
ATOM 692 C CA . SER A 1 89 ? 14.909 -7.361 -7.857 1.00 61.91 89 SER A CA 1
ATOM 693 C C . SER A 1 89 ? 14.092 -6.069 -7.714 1.00 61.91 89 SER A C 1
ATOM 695 O O . SER A 1 89 ? 13.318 -5.890 -6.772 1.00 61.91 89 SER A O 1
ATOM 697 N N . ARG A 1 90 ? 14.195 -5.168 -8.698 1.00 67.31 90 ARG A N 1
ATOM 698 C CA . ARG A 1 90 ? 13.354 -3.958 -8.815 1.00 67.31 90 ARG A CA 1
ATOM 699 C C . ARG A 1 90 ? 11.858 -4.250 -8.616 1.00 67.31 90 ARG A C 1
ATOM 701 O O . ARG A 1 90 ? 11.124 -3.430 -8.065 1.00 67.31 90 ARG A O 1
ATOM 708 N N . THR A 1 91 ? 11.411 -5.418 -9.070 1.00 70.88 91 THR A N 1
ATOM 709 C CA . THR A 1 91 ? 10.045 -5.927 -8.921 1.00 70.88 91 THR A CA 1
ATOM 710 C C . THR A 1 91 ? 9.672 -6.076 -7.444 1.00 70.88 91 THR A C 1
ATOM 712 O O . THR A 1 91 ? 8.619 -5.593 -7.039 1.00 70.88 91 THR A O 1
ATOM 715 N N . TRP A 1 92 ? 10.569 -6.628 -6.622 1.00 73.00 92 TRP A N 1
ATOM 716 C CA . TRP A 1 92 ? 10.363 -6.812 -5.185 1.00 73.00 92 TRP A CA 1
ATOM 717 C C . TRP A 1 92 ? 10.315 -5.502 -4.406 1.00 73.00 92 TRP A C 1
ATOM 719 O O . TRP A 1 92 ? 9.485 -5.373 -3.513 1.00 73.00 92 TRP A O 1
ATOM 729 N N . VAL A 1 93 ? 11.128 -4.504 -4.762 1.00 78.06 93 VAL A N 1
ATOM 730 C CA . VAL A 1 93 ? 11.060 -3.179 -4.114 1.00 78.06 93 VAL A CA 1
ATOM 731 C C . VAL A 1 93 ? 9.695 -2.526 -4.361 1.00 78.06 93 VAL A C 1
ATOM 733 O O . VAL A 1 93 ? 9.090 -1.990 -3.432 1.00 78.06 93 VAL A O 1
ATOM 736 N N . ARG A 1 94 ? 9.161 -2.629 -5.590 1.00 80.25 94 ARG A N 1
ATOM 737 C CA . ARG A 1 94 ? 7.808 -2.134 -5.922 1.00 80.25 94 ARG A CA 1
ATOM 738 C C . ARG A 1 94 ? 6.753 -2.883 -5.112 1.00 80.25 94 ARG A C 1
ATOM 740 O O . ARG A 1 94 ? 5.891 -2.256 -4.504 1.00 80.25 94 ARG A O 1
ATOM 747 N N . THR A 1 95 ? 6.859 -4.207 -5.071 1.00 82.75 95 THR A N 1
ATOM 748 C CA . THR A 1 95 ? 5.979 -5.088 -4.295 1.00 82.75 95 THR A CA 1
ATOM 749 C C . THR A 1 95 ? 5.971 -4.723 -2.814 1.00 82.75 95 THR A C 1
ATOM 751 O O . THR A 1 95 ? 4.903 -4.499 -2.252 1.00 82.75 95 THR A O 1
ATOM 754 N N . LEU A 1 96 ? 7.139 -4.602 -2.182 1.00 84.12 96 LEU A N 1
ATOM 755 C CA . LEU A 1 96 ? 7.253 -4.260 -0.764 1.00 84.12 96 LEU A CA 1
ATOM 756 C C . LEU A 1 96 ? 6.676 -2.878 -0.463 1.00 84.12 96 LEU A C 1
ATOM 758 O O . LEU A 1 96 ? 5.992 -2.724 0.547 1.00 84.12 96 LEU A O 1
ATOM 762 N N . TYR A 1 97 ? 6.898 -1.899 -1.343 1.00 87.88 97 TYR A N 1
ATOM 763 C CA . TYR A 1 97 ? 6.305 -0.571 -1.211 1.00 87.88 97 TYR A CA 1
ATOM 764 C C . TYR A 1 97 ? 4.768 -0.638 -1.214 1.00 87.88 97 TYR A C 1
ATOM 766 O O . TYR A 1 97 ? 4.136 -0.186 -0.258 1.00 87.88 97 TYR A O 1
ATOM 774 N N . PHE A 1 98 ? 4.159 -1.262 -2.230 1.00 87.88 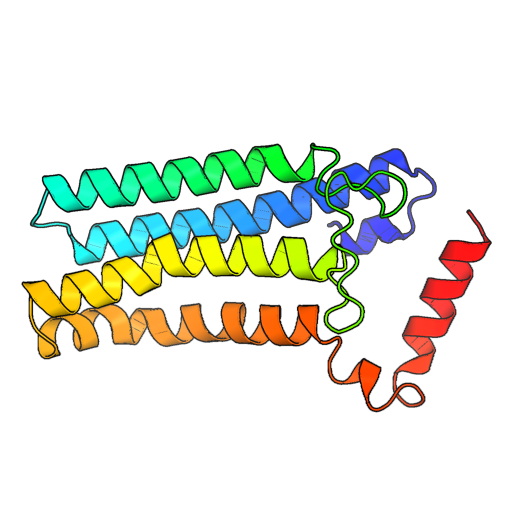98 PHE A N 1
ATOM 775 C CA . PHE A 1 98 ? 2.697 -1.353 -2.326 1.00 87.88 98 PHE A CA 1
ATOM 776 C C . PHE A 1 98 ? 2.085 -2.195 -1.201 1.00 87.88 98 PHE A C 1
ATOM 778 O O . PHE A 1 98 ? 1.063 -1.810 -0.632 1.00 87.88 98 PHE A O 1
ATOM 785 N N . CYS A 1 99 ? 2.731 -3.300 -0.817 1.00 88.06 99 CYS A N 1
ATOM 786 C CA . CYS A 1 99 ? 2.312 -4.098 0.334 1.00 88.06 99 CYS A CA 1
ATOM 787 C C . CYS A 1 99 ? 2.377 -3.293 1.634 1.00 88.06 99 CYS A C 1
ATOM 789 O O . CYS A 1 99 ? 1.430 -3.337 2.413 1.00 88.06 99 CYS A O 1
ATOM 791 N N . SER A 1 100 ? 3.451 -2.532 1.866 1.00 89.50 100 SER A N 1
ATOM 792 C CA . SER A 1 100 ? 3.592 -1.698 3.069 1.00 89.50 100 SER A CA 1
ATOM 793 C C . SER A 1 100 ? 2.533 -0.599 3.110 1.00 89.50 100 SER A C 1
ATOM 795 O O . SER A 1 100 ? 1.924 -0.359 4.152 1.00 89.50 100 SER A O 1
ATOM 797 N N . MET A 1 101 ? 2.257 0.025 1.966 1.00 90.38 101 MET A N 1
ATOM 798 C CA . MET A 1 101 ? 1.229 1.049 1.815 1.00 90.38 101 MET A CA 1
ATOM 799 C C . MET A 1 101 ? -0.180 0.511 2.110 1.00 90.38 101 MET A C 1
ATOM 801 O O . MET A 1 101 ? -0.946 1.147 2.834 1.00 90.38 101 MET A O 1
ATOM 805 N N . LEU A 1 102 ? -0.532 -0.667 1.587 1.00 87.44 102 LEU A N 1
ATOM 806 C CA . LEU A 1 102 ? -1.823 -1.310 1.861 1.00 87.44 102 LEU A CA 1
ATOM 807 C C . LEU A 1 102 ? -1.912 -1.842 3.296 1.00 87.44 102 LEU A C 1
ATOM 809 O O . LEU A 1 102 ? -2.952 -1.715 3.945 1.00 87.44 102 LEU A O 1
ATOM 813 N N . ALA A 1 103 ? -0.825 -2.408 3.820 1.00 88.38 103 ALA A N 1
ATOM 814 C CA . ALA A 1 103 ? -0.785 -2.920 5.182 1.00 88.38 103 ALA A CA 1
ATOM 815 C C . ALA A 1 103 ? -0.990 -1.794 6.200 1.00 88.38 103 ALA A C 1
ATOM 817 O O . ALA A 1 103 ? -1.849 -1.892 7.074 1.00 88.38 103 ALA A O 1
ATOM 818 N N . THR A 1 104 ? -0.252 -0.697 6.055 1.00 89.06 104 THR A N 1
ATOM 819 C CA . THR A 1 104 ? -0.347 0.447 6.967 1.00 89.06 104 THR A CA 1
ATOM 820 C C . THR A 1 104 ? -1.621 1.264 6.783 1.00 89.06 104 THR A C 1
ATOM 822 O O . THR A 1 104 ? -2.146 1.781 7.766 1.00 89.06 104 THR A O 1
ATOM 825 N N . GLY A 1 105 ? -2.135 1.364 5.556 1.00 85.19 105 GLY A N 1
ATOM 826 C CA . GLY A 1 105 ? -3.320 2.160 5.250 1.00 85.19 105 GLY A CA 1
ATOM 827 C C . GLY A 1 105 ? -4.654 1.434 5.410 1.00 85.19 105 GLY A C 1
ATOM 828 O O . GLY A 1 105 ? -5.663 2.107 5.572 1.00 85.19 105 GLY A O 1
ATOM 829 N N . THR A 1 106 ? -4.685 0.097 5.394 1.00 85.56 106 THR A N 1
ATOM 830 C CA . THR A 1 106 ? -5.942 -0.657 5.548 1.00 85.56 106 THR A CA 1
ATOM 831 C C . THR A 1 106 ? -5.854 -1.819 6.540 1.00 85.56 106 THR A C 1
ATOM 833 O O . THR A 1 106 ? -6.728 -1.925 7.394 1.00 85.56 106 THR A O 1
ATOM 836 N N . LEU A 1 107 ? -4.817 -2.669 6.510 1.00 88.25 107 LEU A N 1
ATOM 837 C CA . LEU A 1 107 ? -4.767 -3.844 7.406 1.00 88.25 107 LEU A CA 1
ATOM 838 C C . LEU A 1 107 ? -4.580 -3.470 8.886 1.00 88.25 107 LEU A C 1
ATOM 840 O O . LEU A 1 107 ? -5.272 -4.003 9.751 1.00 88.25 107 LEU A O 1
ATOM 844 N N . ILE A 1 108 ? -3.671 -2.540 9.188 1.00 91.81 108 ILE A N 1
ATOM 845 C CA . ILE A 1 108 ? -3.449 -2.060 10.559 1.00 91.81 108 ILE A CA 1
ATOM 846 C C . ILE A 1 108 ? -4.683 -1.297 11.084 1.00 91.81 108 ILE A C 1
ATOM 848 O O . ILE A 1 108 ? -5.144 -1.626 12.177 1.00 91.81 108 ILE A O 1
ATOM 852 N N . PRO A 1 109 ? -5.275 -0.342 10.334 1.00 90.19 109 PRO A N 1
ATOM 853 C CA . PRO A 1 109 ? -6.537 0.301 10.710 1.00 90.19 109 PRO A CA 1
ATOM 854 C C . PRO A 1 109 ? -7.687 -0.689 10.924 1.00 90.19 109 PRO A C 1
ATOM 856 O O . PRO A 1 109 ? -8.482 -0.508 11.840 1.00 90.19 109 PRO A O 1
ATOM 859 N N . MET A 1 110 ? -7.757 -1.759 10.128 1.00 88.31 110 MET A N 1
ATOM 860 C CA . MET A 1 110 ? -8.749 -2.826 10.281 1.00 88.31 110 MET A CA 1
ATOM 861 C C . MET A 1 110 ? -8.569 -3.591 11.592 1.00 88.31 110 MET A C 1
ATOM 863 O O . MET A 1 110 ? -9.532 -3.753 12.344 1.00 88.31 110 MET A O 1
ATOM 867 N N . ALA A 1 111 ? -7.340 -4.004 11.904 1.00 90.44 111 ALA A N 1
ATOM 868 C CA . ALA A 1 111 ? -7.028 -4.670 13.166 1.00 90.44 111 ALA A CA 1
ATOM 869 C C . ALA A 1 111 ? -7.301 -3.758 14.375 1.00 90.44 111 ALA A C 1
ATOM 871 O O . ALA A 1 111 ? -7.878 -4.196 15.369 1.00 90.44 111 ALA A O 1
ATOM 872 N N . HIS A 1 112 ? -6.950 -2.474 14.277 1.00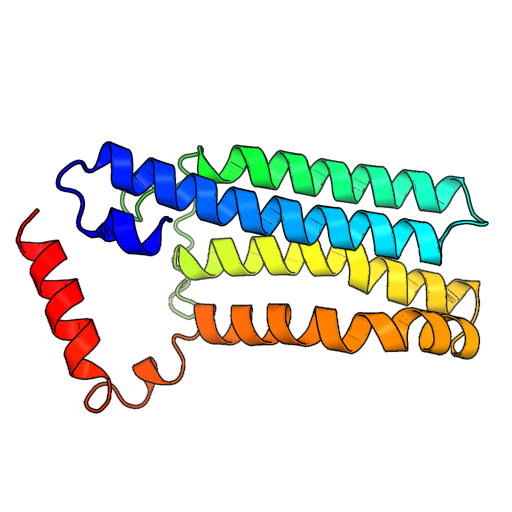 91.88 112 HIS A N 1
ATOM 873 C CA . HIS A 1 112 ? -7.195 -1.510 15.347 1.00 91.88 112 HIS A CA 1
ATOM 874 C C . HIS A 1 112 ? -8.693 -1.208 15.523 1.00 91.88 112 HIS A C 1
ATOM 876 O O . HIS A 1 112 ? -9.193 -1.198 16.644 1.00 91.88 112 HIS A O 1
ATOM 882 N N . SER A 1 113 ? -9.439 -1.051 14.430 1.00 88.94 113 SER A N 1
ATOM 883 C CA . SER A 1 113 ? -10.897 -0.886 14.470 1.00 88.94 113 SER A CA 1
ATOM 884 C C . SER A 1 113 ? -11.579 -2.094 15.120 1.00 88.94 113 SER A C 1
ATOM 886 O O . SER A 1 113 ? -12.456 -1.924 15.962 1.00 88.94 113 SER A O 1
ATOM 888 N N . THR A 1 114 ? -11.100 -3.304 14.817 1.00 90.94 114 THR A N 1
ATOM 889 C CA . THR A 1 114 ? -11.583 -4.554 15.427 1.00 90.94 114 THR A CA 1
ATOM 890 C C . THR A 1 114 ? -11.369 -4.571 16.936 1.00 90.94 114 THR A C 1
ATOM 892 O O . THR A 1 114 ? -12.229 -5.041 17.680 1.00 90.94 114 THR A O 1
ATOM 895 N N . PHE A 1 115 ? -10.232 -4.045 17.395 1.00 91.62 115 PHE A N 1
ATOM 896 C CA . PHE A 1 115 ? -9.922 -3.942 18.816 1.00 91.62 115 PHE A CA 1
ATOM 897 C C . PHE A 1 115 ? -10.819 -2.927 19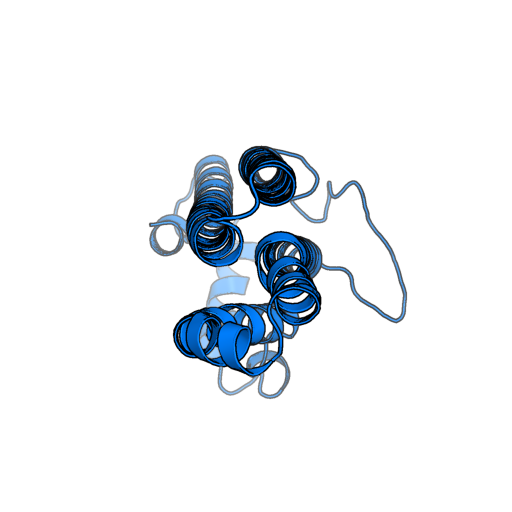.545 1.00 91.62 115 PHE A C 1
ATOM 899 O O . PHE A 1 115 ? -11.209 -3.179 20.681 1.00 91.62 115 PHE A O 1
ATOM 906 N N . LEU A 1 116 ? -11.176 -1.810 18.899 1.00 90.88 116 LEU A N 1
ATOM 907 C CA . LEU A 1 116 ? -11.981 -0.742 19.509 1.00 90.88 116 LEU A CA 1
ATOM 908 C C . LEU A 1 116 ? -13.493 -0.995 19.444 1.00 90.88 116 LEU A C 1
ATOM 910 O O . LEU A 1 116 ? -14.189 -0.836 20.442 1.00 90.88 116 LEU A O 1
ATOM 914 N N . HIS A 1 117 ? -14.011 -1.367 18.273 1.00 87.31 117 HIS A N 1
ATOM 915 C CA . HIS A 1 117 ? -15.453 -1.469 18.007 1.00 87.31 117 HIS A CA 1
ATOM 916 C C . HIS A 1 117 ? -15.974 -2.913 18.047 1.00 87.31 117 HIS A C 1
ATOM 918 O O . HIS A 1 117 ? -17.178 -3.150 17.941 1.00 87.31 117 HIS A O 1
ATOM 924 N N . GLY A 1 118 ? -15.077 -3.887 18.218 1.00 88.88 118 GLY A N 1
ATOM 925 C CA . GLY A 1 118 ? -15.400 -5.306 18.241 1.00 88.88 118 GLY A CA 1
ATOM 926 C C . GLY A 1 118 ? -15.510 -5.937 16.849 1.00 88.88 118 GLY A C 1
ATOM 927 O O . GLY A 1 118 ? -15.690 -5.279 15.825 1.00 88.88 118 GLY A O 1
ATOM 928 N N . TRP A 1 119 ? -15.422 -7.269 16.822 1.00 87.88 119 TRP A N 1
ATOM 929 C CA . TRP A 1 119 ? -15.364 -8.062 15.589 1.00 87.88 119 TRP A CA 1
ATOM 930 C C . TRP A 1 119 ? -16.589 -7.891 14.683 1.00 87.88 119 TRP A C 1
ATOM 932 O O . TRP A 1 119 ? -16.438 -7.785 13.470 1.00 87.88 119 TRP A O 1
ATOM 942 N N . ALA A 1 120 ? -17.797 -7.830 15.251 1.00 87.50 120 ALA A N 1
ATOM 943 C CA . ALA A 1 120 ? -19.033 -7.760 14.468 1.00 87.50 120 ALA A CA 1
ATOM 944 C C . ALA A 1 120 ? -19.116 -6.481 13.618 1.00 87.50 120 ALA A C 1
ATOM 946 O O . ALA A 1 120 ? -19.350 -6.561 12.414 1.00 87.50 120 ALA A O 1
ATOM 947 N N . ALA A 1 121 ? -18.838 -5.323 14.226 1.00 82.94 121 ALA A N 1
ATOM 948 C CA . ALA A 1 121 ? -18.862 -4.033 13.540 1.00 82.94 121 ALA A CA 1
ATOM 949 C C . ALA A 1 121 ? -17.767 -3.938 12.466 1.00 82.94 121 ALA A C 1
ATOM 951 O O . ALA A 1 121 ? -17.999 -3.434 11.366 1.00 82.94 121 ALA A O 1
ATOM 952 N N . SER A 1 122 ? -16.572 -4.462 12.753 1.00 85.19 122 SER A N 1
ATOM 953 C CA . SER A 1 122 ? -15.484 -4.469 11.775 1.00 85.19 122 SER A CA 1
ATOM 954 C C . SER A 1 122 ? -15.752 -5.413 10.606 1.00 85.19 122 SER A C 1
ATOM 956 O O . SER A 1 122 ? -15.475 -5.043 9.470 1.00 85.19 122 SER A O 1
ATOM 958 N N . VAL A 1 123 ? -16.318 -6.601 10.831 1.00 87.62 123 VAL A N 1
ATOM 959 C CA . VAL A 1 123 ? -16.658 -7.513 9.727 1.00 87.62 123 VAL A CA 1
ATOM 960 C C . VAL A 1 123 ? -17.720 -6.906 8.820 1.00 87.62 123 VAL A C 1
ATOM 962 O O . VAL A 1 123 ? -17.564 -6.980 7.604 1.00 87.62 123 VAL A O 1
ATOM 965 N N . GLU A 1 124 ? -18.754 -6.271 9.373 1.00 87.50 124 GLU A N 1
ATOM 966 C CA . GLU A 1 124 ? -19.780 -5.597 8.573 1.00 87.50 124 GLU A CA 1
ATOM 967 C C . GLU A 1 124 ? -19.152 -4.537 7.658 1.00 87.50 124 GLU A C 1
ATOM 969 O O . GLU A 1 124 ? -19.322 -4.590 6.438 1.00 87.50 124 GLU A O 1
ATOM 974 N N . LEU A 1 125 ? -18.314 -3.664 8.223 1.00 84.62 125 LEU A N 1
ATOM 975 C CA . LEU A 1 125 ? -17.638 -2.608 7.474 1.00 84.62 125 LEU A CA 1
ATOM 976 C C . LEU A 1 125 ? -16.665 -3.154 6.415 1.00 84.62 125 LEU A C 1
ATOM 978 O O . LEU A 1 125 ? -16.683 -2.729 5.258 1.00 84.62 125 LEU A O 1
ATOM 982 N N . TYR A 1 126 ? -15.800 -4.094 6.797 1.00 84.88 126 TYR A N 1
ATOM 983 C CA . TYR A 1 126 ? -14.708 -4.558 5.942 1.00 84.88 126 TYR A CA 1
ATOM 984 C C . TYR A 1 126 ? -15.095 -5.693 4.992 1.00 84.88 126 TYR A C 1
ATOM 986 O O . TYR A 1 126 ? -14.347 -5.951 4.047 1.00 84.88 126 TYR A O 1
ATOM 994 N N . SER A 1 127 ? -16.260 -6.325 5.162 1.00 87.94 127 SER A N 1
ATOM 995 C CA . SER A 1 127 ? -16.785 -7.324 4.219 1.00 87.94 127 SER A CA 1
ATOM 996 C C . SER A 1 127 ? -16.860 -6.780 2.787 1.00 87.94 127 SER A C 1
ATOM 998 O O . SER A 1 127 ? -16.509 -7.477 1.834 1.00 87.94 127 SER A O 1
ATOM 1000 N N . HIS A 1 128 ? -17.210 -5.501 2.641 1.00 85.38 128 HIS A N 1
ATOM 1001 C CA . HIS A 1 128 ? -17.251 -4.794 1.363 1.00 85.38 128 HIS A CA 1
ATOM 1002 C C . HIS A 1 128 ? -15.859 -4.408 0.837 1.00 85.38 128 HIS A C 1
ATOM 1004 O O . HIS A 1 128 ? -15.669 -4.269 -0.370 1.00 85.38 128 HIS A O 1
ATOM 1010 N N . CYS A 1 129 ? -14.867 -4.270 1.721 1.00 83.50 129 CYS A N 1
ATOM 1011 C CA . CYS A 1 129 ? -13.487 -3.934 1.363 1.00 83.50 129 CYS A CA 1
ATOM 1012 C C . CYS A 1 129 ? -12.666 -5.157 0.933 1.00 83.50 129 CYS A C 1
ATOM 1014 O O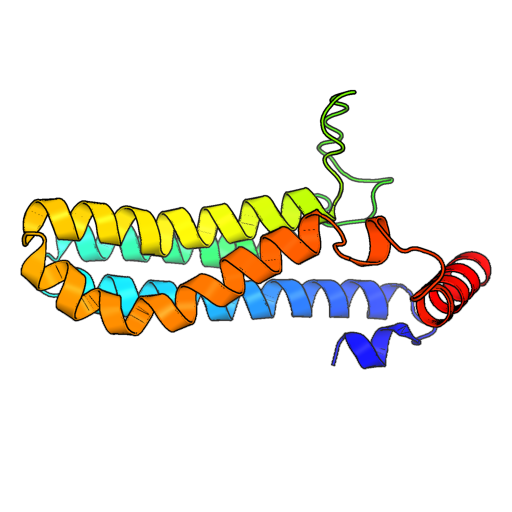 . CYS A 1 129 ? -11.789 -5.034 0.078 1.00 83.50 129 CYS A O 1
ATOM 1016 N N . VAL A 1 130 ? -12.936 -6.338 1.498 1.00 84.31 130 VAL A N 1
ATOM 1017 C CA . VAL A 1 130 ? -12.223 -7.591 1.188 1.00 84.31 130 VAL A CA 1
ATOM 1018 C C . VAL A 1 130 ? -12.126 -7.890 -0.317 1.00 84.31 130 VAL A C 1
ATOM 1020 O O . VAL A 1 130 ? -11.006 -8.125 -0.779 1.00 84.31 130 VAL A O 1
ATOM 1023 N N . PRO A 1 131 ? -13.209 -7.843 -1.124 1.00 86.25 131 PRO A N 1
ATOM 1024 C CA . PRO A 1 131 ? -13.107 -8.134 -2.557 1.00 86.25 131 PRO A CA 1
ATOM 1025 C C . PRO A 1 131 ? -12.236 -7.129 -3.323 1.00 86.25 131 PRO A C 1
ATOM 1027 O O . PRO A 1 131 ? -11.734 -7.459 -4.393 1.00 86.25 131 PRO A O 1
ATOM 1030 N N . VAL A 1 132 ? -12.022 -5.927 -2.780 1.00 84.00 132 VAL A N 1
ATOM 1031 C CA . VAL A 1 132 ? -11.147 -4.900 -3.367 1.00 84.00 132 VAL A CA 1
ATOM 1032 C C . VAL A 1 132 ? -9.698 -5.066 -2.904 1.00 84.00 132 VAL A C 1
ATOM 1034 O O . VAL A 1 132 ? -8.778 -4.765 -3.657 1.00 84.00 132 VAL A O 1
ATOM 1037 N N . LEU A 1 133 ? -9.476 -5.581 -1.692 1.00 83.69 133 LEU A N 1
ATOM 1038 C CA . LEU A 1 133 ? -8.147 -5.791 -1.112 1.00 83.69 133 LEU A CA 1
ATOM 1039 C C . LEU A 1 133 ? -7.441 -7.041 -1.640 1.00 83.69 133 LEU A C 1
ATOM 1041 O O . LEU A 1 133 ? -6.230 -7.017 -1.858 1.00 83.69 133 LEU A O 1
ATOM 1045 N N . VAL A 1 134 ? -8.176 -8.136 -1.844 1.00 85.81 134 VAL A N 1
ATOM 1046 C CA . VAL A 1 134 ? -7.587 -9.420 -2.259 1.00 85.81 134 VAL A CA 1
ATOM 1047 C C . VAL A 1 134 ? -6.875 -9.334 -3.621 1.00 85.81 134 VAL A C 1
ATOM 1049 O O . VAL A 1 134 ? -5.728 -9.784 -3.698 1.00 85.81 134 VAL A O 1
ATOM 1052 N N . PRO A 1 135 ? -7.462 -8.748 -4.688 1.00 87.56 135 PRO A N 1
ATOM 1053 C CA . PRO A 1 135 ? -6.821 -8.723 -6.001 1.00 87.56 135 PRO A CA 1
ATOM 1054 C C . PRO A 1 135 ? -5.470 -7.985 -6.029 1.00 87.56 135 PRO A C 1
ATOM 1056 O O . PRO A 1 135 ? -4.540 -8.533 -6.616 1.00 87.56 135 PRO A O 1
ATOM 1059 N N . PRO A 1 136 ? -5.289 -6.816 -5.379 1.00 83.62 136 PRO A N 1
ATOM 1060 C CA . PRO A 1 136 ? -3.979 -6.182 -5.237 1.00 83.62 136 PRO A CA 1
ATOM 1061 C C . PRO A 1 136 ? -2.935 -7.070 -4.556 1.00 83.62 136 PRO A C 1
ATOM 1063 O O . PRO A 1 136 ? -1.829 -7.194 -5.073 1.00 83.62 136 PRO A O 1
ATOM 1066 N N . PHE A 1 137 ? -3.269 -7.732 -3.441 1.00 82.00 137 PHE A N 1
ATOM 1067 C CA . PHE A 1 137 ? -2.316 -8.609 -2.747 1.00 82.00 137 PHE A CA 1
ATOM 1068 C C . PHE A 1 137 ? -1.922 -9.816 -3.603 1.00 82.00 137 PHE A C 1
ATOM 1070 O O . PHE A 1 137 ? -0.736 -10.114 -3.751 1.00 82.00 137 PHE A O 1
ATOM 1077 N N . VAL A 1 138 ? -2.901 -10.481 -4.217 1.00 86.12 138 VAL A N 1
ATOM 1078 C CA . VAL A 1 138 ? -2.647 -11.618 -5.113 1.00 86.12 138 VAL A CA 1
ATOM 1079 C C . VAL A 1 138 ? -1.855 -11.169 -6.342 1.00 86.12 138 VAL A C 1
ATOM 1081 O O . VAL A 1 138 ? -0.865 -11.801 -6.705 1.00 86.12 138 VAL A O 1
ATOM 1084 N N . GLY A 1 139 ? -2.235 -10.045 -6.949 1.00 82.31 139 GLY A N 1
ATOM 1085 C CA . GLY A 1 139 ? -1.566 -9.478 -8.116 1.00 82.31 139 GLY A CA 1
ATOM 1086 C C . GLY A 1 139 ? -0.114 -9.103 -7.835 1.00 82.31 139 GLY A C 1
ATOM 1087 O O . GLY A 1 139 ? 0.759 -9.393 -8.648 1.00 82.31 139 GLY A O 1
ATOM 1088 N N . VAL A 1 140 ? 0.173 -8.539 -6.661 1.00 81.19 140 VAL A N 1
ATOM 1089 C CA . VAL A 1 140 ? 1.537 -8.201 -6.237 1.00 81.19 140 VAL A CA 1
ATOM 1090 C C . VAL A 1 140 ? 2.392 -9.455 -6.016 1.00 81.19 140 VAL A C 1
ATOM 1092 O O . VAL A 1 140 ? 3.562 -9.470 -6.405 1.00 81.19 140 VAL A O 1
ATOM 1095 N N . MET A 1 141 ? 1.819 -10.531 -5.467 1.00 78.56 141 MET A N 1
ATOM 1096 C CA . MET A 1 141 ? 2.517 -11.815 -5.323 1.00 78.56 141 MET A CA 1
ATOM 1097 C C . MET A 1 141 ? 2.805 -12.466 -6.679 1.00 78.56 141 MET A C 1
ATOM 1099 O O . MET A 1 141 ? 3.917 -12.943 -6.910 1.00 78.56 141 MET A O 1
ATOM 1103 N N . ILE A 1 142 ? 1.841 -12.439 -7.602 1.00 83.31 142 ILE A N 1
ATOM 1104 C CA . ILE A 1 142 ? 2.019 -12.919 -8.980 1.00 83.31 142 ILE A CA 1
ATOM 1105 C C . ILE A 1 142 ? 3.100 -12.098 -9.697 1.00 83.31 142 ILE A C 1
ATOM 1107 O O . ILE A 1 142 ? 3.997 -12.670 -10.316 1.00 83.31 142 ILE A O 1
ATOM 1111 N N . TYR A 1 143 ? 3.063 -10.771 -9.553 1.00 80.25 143 TYR A N 1
ATOM 1112 C CA . TYR A 1 143 ? 4.043 -9.850 -10.130 1.00 80.25 143 TYR A CA 1
ATOM 1113 C C . TYR A 1 143 ? 5.458 -10.110 -9.597 1.00 80.25 143 TYR A C 1
ATOM 1115 O O . TYR A 1 143 ? 6.403 -10.147 -10.377 1.00 80.25 143 TYR A O 1
ATOM 1123 N N . ALA A 1 144 ? 5.613 -10.343 -8.291 1.00 72.94 144 ALA A N 1
ATOM 1124 C CA . ALA A 1 144 ? 6.911 -10.621 -7.674 1.00 72.94 144 ALA A CA 1
ATOM 1125 C C . ALA A 1 144 ? 7.487 -11.991 -8.061 1.00 72.94 144 ALA A C 1
ATOM 1127 O O . ALA A 1 144 ? 8.696 -12.133 -8.248 1.00 72.94 144 ALA A O 1
ATOM 1128 N N . THR A 1 145 ? 6.624 -13.003 -8.168 1.00 75.12 145 THR A N 1
ATOM 1129 C CA . THR A 1 145 ? 7.026 -14.389 -8.452 1.00 75.12 145 THR A CA 1
ATOM 1130 C C . THR A 1 145 ? 7.138 -14.696 -9.939 1.00 75.12 145 THR A C 1
ATOM 1132 O O . THR A 1 145 ? 7.662 -15.756 -10.289 1.00 75.12 145 THR A O 1
ATOM 1135 N N . HIS A 1 146 ? 6.665 -13.796 -10.810 1.00 70.44 146 HIS A N 1
ATOM 1136 C CA . HIS A 1 146 ? 6.558 -14.051 -12.245 1.00 70.44 146 HIS A CA 1
ATOM 1137 C C . HIS A 1 146 ? 5.840 -15.389 -12.510 1.00 70.44 146 HIS A C 1
ATOM 1139 O O . HIS A 1 146 ? 6.264 -16.220 -13.311 1.00 70.44 146 HIS A O 1
ATOM 1145 N N . PHE A 1 147 ? 4.774 -15.669 -11.760 1.00 72.69 147 PHE A N 1
ATOM 1146 C CA . PHE A 1 147 ? 3.982 -16.883 -11.937 1.00 72.69 147 PHE A CA 1
ATOM 1147 C C . PHE A 1 147 ? 2.907 -16.635 -13.007 1.00 72.69 147 PHE A C 1
ATOM 1149 O O . PHE A 1 147 ? 2.265 -15.590 -12.962 1.00 72.69 147 PHE A O 1
ATOM 1156 N N . PRO A 1 148 ? 2.631 -17.557 -13.950 1.00 68.19 148 PRO A N 1
ATOM 1157 C CA . PRO A 1 148 ? 3.187 -18.905 -14.137 1.00 68.19 148 PRO A CA 1
ATOM 1158 C C . PRO A 1 148 ? 4.373 -18.985 -15.120 1.00 68.19 148 PRO A C 1
ATOM 1160 O O . PRO A 1 148 ? 4.859 -20.085 -15.398 1.00 68.19 148 PRO A O 1
ATOM 1163 N N . GLU A 1 149 ? 4.828 -17.861 -15.675 1.00 65.69 149 GLU A N 1
ATOM 1164 C CA . GLU A 1 149 ? 5.908 -17.797 -16.678 1.00 65.69 149 GLU A CA 1
ATOM 1165 C C . GLU A 1 14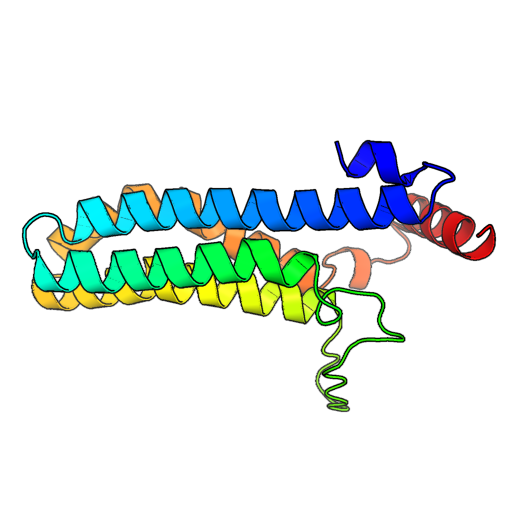9 ? 7.247 -18.358 -16.171 1.00 65.69 149 GLU A C 1
ATOM 1167 O O . GLU A 1 149 ? 7.978 -18.989 -16.934 1.00 65.69 149 GLU A O 1
ATOM 1172 N N . SER A 1 150 ? 7.503 -18.238 -14.867 1.00 67.12 150 SER A N 1
ATOM 1173 C CA . SER A 1 150 ? 8.630 -18.854 -14.161 1.00 67.12 150 SER A CA 1
ATOM 1174 C C . SER A 1 150 ? 8.586 -20.393 -14.180 1.00 67.12 150 SER A C 1
ATOM 1176 O O . SER A 1 150 ? 9.622 -21.043 -14.316 1.00 67.12 150 SER A O 1
ATOM 1178 N N . LEU A 1 151 ? 7.394 -21.002 -14.114 1.00 66.69 151 LEU A N 1
ATOM 1179 C CA . LEU A 1 151 ? 7.234 -22.465 -14.058 1.00 66.69 151 LEU A CA 1
ATOM 1180 C C . LEU A 1 151 ? 7.092 -23.127 -15.432 1.00 66.69 151 LEU A C 1
ATOM 1182 O O . LEU A 1 151 ? 7.523 -24.266 -15.605 1.00 66.69 151 LEU A O 1
ATOM 1186 N N . PHE A 1 152 ? 6.507 -22.444 -16.421 1.00 68.75 152 PHE A N 1
ATOM 1187 C CA . PHE A 1 152 ? 6.315 -22.999 -17.769 1.00 68.75 152 PHE A CA 1
ATOM 1188 C C . PHE A 1 152 ? 6.870 -22.078 -18.867 1.00 68.75 152 PHE A C 1
ATOM 1190 O O . PHE A 1 152 ? 6.114 -21.598 -19.719 1.00 68.75 152 PHE A O 1
ATOM 1197 N N . PRO A 1 153 ? 8.199 -21.883 -18.936 1.00 58.41 153 PRO A N 1
ATOM 1198 C CA . PRO A 1 153 ? 8.821 -20.914 -19.842 1.00 58.41 153 PRO A CA 1
ATOM 1199 C C . PRO A 1 153 ? 8.536 -21.177 -21.331 1.00 58.41 153 PRO A C 1
ATOM 1201 O O . PRO A 1 153 ? 8.537 -20.250 -22.134 1.00 58.41 153 PRO A O 1
ATOM 1204 N N . ARG A 1 154 ? 8.245 -22.429 -21.723 1.00 57.59 154 ARG A N 1
ATOM 1205 C CA . ARG A 1 154 ? 7.992 -22.814 -23.126 1.00 57.59 154 ARG A CA 1
ATOM 1206 C C . ARG A 1 154 ? 6.582 -22.502 -23.639 1.00 57.59 154 ARG A C 1
ATOM 1208 O O . ARG A 1 154 ? 6.414 -22.381 -24.846 1.00 57.59 154 ARG A O 1
ATOM 1215 N N . ARG A 1 155 ? 5.571 -22.370 -22.768 1.00 58.28 155 ARG A N 1
ATOM 1216 C CA . ARG A 1 155 ? 4.186 -22.059 -23.193 1.00 58.28 155 ARG A CA 1
ATOM 1217 C C . ARG A 1 155 ? 3.955 -20.564 -23.408 1.00 58.28 155 ARG A C 1
ATOM 1219 O O . ARG A 1 155 ? 3.155 -20.198 -24.257 1.00 58.28 155 ARG A O 1
ATOM 1226 N N . TYR A 1 156 ? 4.695 -19.723 -22.689 1.00 57.56 156 TYR A N 1
ATOM 1227 C CA . TYR A 1 156 ? 4.590 -18.258 -22.748 1.00 57.56 156 TYR A CA 1
ATOM 1228 C C . TYR A 1 156 ? 5.761 -17.613 -23.523 1.00 57.56 156 TYR A C 1
ATOM 1230 O O . TYR A 1 156 ? 5.950 -16.400 -23.526 1.00 57.56 156 TYR A O 1
ATOM 1238 N N . MET A 1 157 ? 6.557 -18.438 -24.215 1.00 47.41 157 MET A N 1
ATOM 1239 C CA . MET A 1 157 ? 7.819 -18.062 -24.865 1.00 47.41 157 MET A CA 1
ATOM 1240 C C . MET A 1 157 ? 7.655 -17.076 -26.039 1.00 47.41 157 MET A C 1
ATOM 1242 O O . MET A 1 157 ? 8.599 -16.352 -26.349 1.00 47.41 157 MET A O 1
ATOM 1246 N N . LEU A 1 158 ? 6.471 -17.008 -26.665 1.00 52.84 158 LEU A N 1
ATOM 1247 C CA . LEU A 1 158 ? 6.178 -16.078 -27.767 1.00 52.84 158 LEU A CA 1
ATOM 1248 C C . LEU A 1 158 ? 6.185 -14.602 -27.326 1.00 52.84 158 LEU A C 1
ATOM 1250 O O . LEU A 1 158 ? 6.605 -13.754 -28.107 1.00 52.84 158 LEU A O 1
ATOM 1254 N N . GLU A 1 159 ? 5.824 -14.288 -26.076 1.00 52.00 159 GLU A N 1
ATOM 1255 C CA . GLU A 1 159 ? 5.943 -12.916 -25.550 1.00 52.00 159 GLU A CA 1
ATOM 1256 C C . GLU A 1 159 ? 7.363 -12.594 -25.055 1.00 52.00 159 GLU A C 1
ATOM 1258 O O . GLU A 1 159 ? 7.864 -11.482 -25.239 1.00 52.00 159 GLU A O 1
ATOM 1263 N N . ILE A 1 160 ? 8.060 -13.576 -24.475 1.00 52.56 160 ILE A N 1
ATOM 1264 C CA . ILE A 1 160 ? 9.390 -13.383 -23.872 1.00 52.56 160 ILE A CA 1
ATOM 1265 C C . ILE A 1 160 ? 10.484 -13.237 -24.945 1.00 52.56 160 ILE A C 1
ATOM 1267 O O . ILE A 1 160 ? 11.421 -12.452 -24.771 1.00 52.56 160 ILE A O 1
ATOM 1271 N N . ALA A 1 161 ? 10.375 -13.954 -26.068 1.00 50.91 161 ALA A N 1
ATOM 1272 C CA . ALA A 1 161 ? 11.323 -13.845 -27.179 1.00 50.91 161 ALA A CA 1
ATOM 1273 C C . ALA A 1 161 ? 11.284 -12.456 -27.843 1.00 50.91 161 ALA A C 1
ATOM 1275 O O . ALA A 1 161 ? 12.336 -11.907 -28.164 1.00 50.91 161 ALA A O 1
ATOM 1276 N N . TRP A 1 162 ? 10.098 -11.851 -27.973 1.00 51.94 162 TRP A N 1
ATOM 1277 C CA . TRP A 1 162 ? 9.937 -10.492 -28.501 1.00 51.94 162 TRP A CA 1
ATOM 1278 C C . TRP A 1 162 ? 10.501 -9.425 -27.549 1.00 51.94 162 TRP A C 1
ATOM 1280 O O . TRP A 1 162 ? 11.245 -8.540 -27.974 1.00 51.94 162 TRP A O 1
ATOM 1290 N N . ALA A 1 163 ? 10.240 -9.558 -26.242 1.00 52.88 163 ALA A N 1
ATOM 1291 C CA . ALA A 1 163 ? 10.761 -8.644 -25.223 1.00 52.88 163 ALA A CA 1
ATOM 1292 C C . ALA A 1 163 ? 12.301 -8.669 -25.120 1.00 52.88 163 ALA A C 1
ATOM 1294 O O . ALA A 1 163 ? 12.926 -7.627 -24.914 1.00 52.88 163 ALA A O 1
ATOM 1295 N N . ARG A 1 164 ? 12.929 -9.840 -25.309 1.00 46.59 164 ARG A N 1
ATOM 1296 C CA . ARG A 1 164 ? 14.398 -9.960 -25.372 1.00 46.59 164 ARG A CA 1
ATOM 1297 C C . ARG A 1 164 ? 14.982 -9.401 -26.671 1.00 46.59 164 ARG A C 1
ATOM 1299 O O . ARG A 1 164 ? 16.043 -8.791 -26.624 1.00 46.59 164 ARG A O 1
ATOM 1306 N N . PHE A 1 165 ? 14.283 -9.532 -27.800 1.00 44.75 165 PHE A N 1
ATOM 1307 C CA . PHE A 1 165 ? 14.709 -8.932 -29.071 1.00 44.75 165 PHE A CA 1
ATOM 1308 C C . PHE A 1 165 ? 14.739 -7.394 -28.999 1.00 44.75 165 PHE A C 1
ATOM 1310 O O . PHE A 1 165 ? 15.667 -6.771 -29.507 1.00 44.75 165 PHE A O 1
ATOM 1317 N N . GLN A 1 166 ? 13.782 -6.776 -28.295 1.00 47.19 166 GLN A N 1
ATOM 1318 C CA . GLN A 1 166 ? 13.769 -5.324 -28.058 1.00 47.19 166 GLN A CA 1
ATOM 1319 C C . GLN A 1 166 ? 14.895 -4.841 -27.128 1.00 47.19 166 GLN A C 1
ATOM 1321 O O . GLN A 1 166 ? 15.363 -3.720 -27.291 1.00 47.19 166 GLN A O 1
ATOM 1326 N N . GLN A 1 167 ? 15.357 -5.663 -26.180 1.00 45.56 167 GLN A N 1
ATOM 1327 C CA . GLN A 1 167 ? 16.494 -5.321 -25.312 1.00 45.56 167 GLN A CA 1
ATOM 1328 C C . GLN A 1 167 ? 17.859 -5.440 -26.001 1.00 45.56 167 GLN A C 1
ATOM 1330 O O . GLN A 1 167 ? 18.806 -4.814 -25.544 1.00 45.56 167 GLN A O 1
ATOM 1335 N N . SER A 1 168 ? 17.978 -6.232 -27.069 1.00 41.44 168 SER A N 1
ATOM 1336 C CA . SER A 1 168 ? 19.218 -6.352 -27.852 1.00 41.44 168 SER A CA 1
ATOM 1337 C C . SER A 1 168 ? 19.308 -5.363 -29.021 1.00 41.44 168 SER A C 1
ATOM 1339 O O . SER A 1 168 ? 20.356 -5.273 -29.652 1.00 41.44 168 SER A O 1
ATOM 1341 N N . ALA A 1 169 ? 18.223 -4.644 -29.324 1.00 41.97 169 ALA A N 1
ATOM 1342 C CA . ALA A 1 169 ? 18.138 -3.676 -30.421 1.00 41.97 169 ALA A CA 1
ATOM 1343 C C . ALA A 1 169 ? 18.197 -2.200 -29.961 1.00 41.97 169 ALA A C 1
ATOM 1345 O O . ALA A 1 169 ? 18.036 -1.305 -30.791 1.00 41.97 169 ALA A O 1
ATOM 1346 N N . ALA A 1 170 ? 18.413 -1.953 -28.665 1.00 39.34 170 ALA A N 1
ATOM 1347 C CA . ALA A 1 170 ? 18.628 -0.638 -28.053 1.00 39.34 170 ALA A CA 1
ATOM 1348 C C . ALA A 1 170 ? 20.011 -0.588 -27.395 1.00 39.34 170 ALA A C 1
ATOM 1350 O O . ALA A 1 170 ? 20.613 0.508 -27.399 1.00 39.34 170 ALA A O 1
#

Secondary structure (DSSP, 8-state):
-HHHHTT-S-HHHHHHHHHHHHHHHHHHHHHHHHHHHHHHSTT-HHHHHHHHHHHHHHHHHHHHGGGSTTSS-TTT-S---EETTEE--HHHHHHHHHHHHHIIIIIHHHHHHHHHH-HHHHHHHHHTTHHHHHHHHHHHHHHHHTTTTTT-TTTSHHHHHHHHHHHH--

Sequence (170 aa):
MWHSAKCSSSPTAIVTFVAVDVLSISLACSSFNFASVYCAFYQETAWLRFYLTLAGAWCVIGMVLPFTSIFERPDKAVFNVNCDWLPVSRTWVRTLYFCSMLATGTLIPMAHSTFLHGWAASVELYSHCVPVLVPPFVGVMIYATHFPESLFPRRYMLEIAWARFQQSAA

pLDDT: mean 76.71, std 16.33, range [39.34, 94.44]